Protein AF-A0A846PG60-F1 (afdb_monomer_lite)

Radius of gyration: 15.85 Å; chains: 1; bounding box: 46×23×39 Å

Foldseek 3Di:
DVLVVLLVLLVCLVVLQVVLLVVLVVPDPPDDPVPDDSCVCLPVVNHPSNCSNVVSNVSSVVSNLSNQQSVVCVPPNPVSVVVSVVVVVVVD

Sequence (92 aa):
MHEKTYSLVGFLGPPIAYISVAISIAFSPDFSWRTSALSDLGHAAKSQVASVFNLGLIIAGFLMVVYGVTVFKMYAKYTSIVLAMSACLSNL

Structure (mmCIF, N/CA/C/O backbone):
data_AF-A0A846PG60-F1
#
_entry.id   AF-A0A846PG60-F1
#
loop_
_atom_site.group_PDB
_atom_site.id
_atom_site.type_symbol
_atom_site.label_atom_id
_atom_site.label_alt_id
_atom_site.label_comp_id
_atom_site.label_asym_id
_atom_site.label_entity_id
_atom_site.label_seq_id
_atom_site.pdbx_PDB_ins_code
_atom_site.Cartn_x
_atom_site.Cartn_y
_atom_site.Cartn_z
_atom_site.occupancy
_atom_site.B_iso_or_equiv
_atom_site.auth_seq_id
_atom_site.auth_comp_id
_atom_site.auth_asym_id
_atom_site.auth_atom_id
_atom_site.pdbx_PDB_model_num
ATOM 1 N N . MET A 1 1 ? -29.066 -0.513 9.366 1.00 46.19 1 MET A N 1
ATOM 2 C CA . MET A 1 1 ? -28.662 -0.958 8.009 1.00 46.19 1 MET A CA 1
ATOM 3 C C . MET A 1 1 ? -27.322 -0.380 7.543 1.00 46.19 1 MET A C 1
ATOM 5 O O . MET A 1 1 ? -26.639 -1.080 6.815 1.00 46.19 1 MET A O 1
ATOM 9 N N . HIS A 1 2 ? -26.888 0.807 7.991 1.00 52.00 2 HIS A N 1
ATOM 10 C CA . HIS A 1 2 ? -25.613 1.415 7.563 1.00 52.00 2 HIS A CA 1
ATOM 11 C C . HIS A 1 2 ? -24.334 0.668 8.001 1.00 52.00 2 HIS A C 1
ATOM 13 O O . HIS A 1 2 ? -23.370 0.617 7.246 1.00 52.00 2 HIS A O 1
ATOM 19 N N . GLU A 1 3 ? -24.321 0.043 9.182 1.00 57.09 3 GLU A N 1
ATOM 20 C CA . GLU A 1 3 ? -23.100 -0.573 9.744 1.00 57.09 3 GLU A CA 1
ATOM 21 C C . GLU A 1 3 ? -22.581 -1.761 8.913 1.00 57.09 3 GLU A C 1
ATOM 23 O O . GLU A 1 3 ? -21.374 -1.932 8.747 1.00 57.09 3 GLU A O 1
ATOM 28 N N . LYS A 1 4 ? -23.491 -2.541 8.308 1.00 60.12 4 LYS A N 1
ATOM 29 C CA . LYS A 1 4 ? -23.129 -3.652 7.411 1.00 60.12 4 LYS A CA 1
ATOM 30 C C . LYS A 1 4 ? -22.469 -3.160 6.121 1.00 60.12 4 LYS A C 1
ATOM 32 O O . LYS A 1 4 ? -21.551 -3.806 5.628 1.00 60.12 4 LYS A O 1
ATOM 37 N N . THR A 1 5 ? -22.899 -2.013 5.598 1.00 61.91 5 THR A N 1
ATOM 38 C CA . THR A 1 5 ? -22.345 -1.435 4.368 1.00 61.91 5 THR A CA 1
ATOM 39 C C . THR A 1 5 ? -20.909 -0.955 4.577 1.00 61.91 5 THR A C 1
ATOM 41 O O . THR A 1 5 ? -20.048 -1.264 3.761 1.00 61.91 5 THR A O 1
ATOM 44 N N . TYR A 1 6 ? -20.607 -0.285 5.696 1.00 62.28 6 TYR A N 1
ATOM 45 C CA . TYR A 1 6 ? -19.232 0.136 6.013 1.00 62.28 6 TYR A CA 1
ATOM 46 C C . TYR A 1 6 ? -18.295 -1.051 6.273 1.00 62.28 6 TYR A C 1
ATOM 48 O O . TYR A 1 6 ? -17.128 -1.016 5.884 1.00 62.28 6 TYR A O 1
ATOM 56 N N . SER A 1 7 ? -18.820 -2.127 6.867 1.00 64.44 7 SER A N 1
ATOM 57 C CA . SER A 1 7 ? -18.080 -3.376 7.068 1.00 64.44 7 SER A CA 1
ATOM 58 C C . SER A 1 7 ? -17.686 -4.032 5.732 1.00 64.44 7 SER A C 1
ATOM 60 O O . SER A 1 7 ? -16.544 -4.453 5.559 1.00 64.44 7 SER A O 1
ATOM 62 N N . LEU A 1 8 ? -18.590 -4.028 4.745 1.00 67.75 8 LEU A N 1
ATOM 63 C CA . LEU A 1 8 ? -18.328 -4.563 3.402 1.00 67.75 8 LEU A CA 1
ATOM 64 C C . LEU A 1 8 ? -17.320 -3.722 2.609 1.00 67.75 8 LEU A C 1
ATOM 66 O O . LEU A 1 8 ? -16.447 -4.280 1.952 1.00 67.75 8 LEU A O 1
ATOM 70 N N . VAL A 1 9 ? -17.412 -2.391 2.685 1.00 72.75 9 VAL A N 1
ATOM 71 C CA . VAL A 1 9 ? -16.484 -1.489 1.980 1.00 72.75 9 VAL A CA 1
ATOM 72 C C . VAL A 1 9 ? -15.064 -1.643 2.525 1.00 72.75 9 VAL A C 1
ATOM 74 O O . VAL A 1 9 ? -14.112 -1.714 1.762 1.00 72.75 9 VAL A O 1
ATOM 77 N N . GLY A 1 10 ? -14.920 -1.794 3.838 1.00 75.31 10 GLY A N 1
ATOM 78 C CA . GLY A 1 10 ? -13.645 -2.058 4.491 1.00 75.31 10 GLY A CA 1
ATOM 79 C C . GLY A 1 10 ? -12.928 -3.336 4.060 1.00 75.31 10 GLY A C 1
ATOM 80 O O . GLY A 1 10 ? -11.715 -3.341 3.846 1.00 75.31 10 GLY A O 1
ATOM 81 N N . PHE A 1 11 ? -13.698 -4.411 3.886 1.00 80.88 11 PHE A N 1
ATOM 82 C CA . PHE A 1 11 ? -13.202 -5.706 3.420 1.00 80.88 11 PHE A CA 1
ATOM 83 C C . PHE A 1 11 ? -12.598 -5.646 2.007 1.00 80.88 11 PHE A C 1
ATOM 85 O O . PHE A 1 11 ? -11.748 -6.464 1.665 1.00 80.88 11 PHE A O 1
ATOM 92 N N . LEU A 1 12 ? -12.980 -4.655 1.194 1.00 88.88 12 LEU A N 1
ATOM 93 C CA . LEU A 1 12 ? -12.404 -4.445 -0.138 1.00 88.88 12 LEU A CA 1
ATOM 94 C C . LEU A 1 12 ? -10.992 -3.839 -0.100 1.00 88.88 12 LEU A C 1
ATOM 96 O O . LEU A 1 12 ? -10.302 -3.876 -1.116 1.00 88.88 12 LEU A O 1
ATOM 100 N N . GLY A 1 13 ? -10.530 -3.334 1.051 1.00 90.75 13 GLY A N 1
ATOM 101 C CA . GLY A 1 13 ? -9.202 -2.734 1.206 1.00 90.75 13 GLY A CA 1
ATOM 102 C C . GLY A 1 13 ? -8.051 -3.662 0.781 1.00 90.75 13 GLY A C 1
ATOM 103 O O . GLY A 1 13 ? -7.324 -3.313 -0.150 1.00 90.75 13 GLY A O 1
ATOM 104 N N . PRO A 1 14 ? -7.882 -4.856 1.386 1.00 92.88 14 PRO A N 1
ATOM 105 C CA . PRO A 1 14 ? -6.808 -5.774 1.006 1.00 92.88 14 PRO A CA 1
ATOM 106 C C . PRO A 1 14 ? -6.844 -6.211 -0.473 1.00 92.88 14 PRO A C 1
ATOM 108 O O . PRO A 1 14 ? -5.795 -6.148 -1.115 1.00 92.88 14 PRO A O 1
ATOM 111 N N . PRO A 1 15 ? -7.999 -6.579 -1.072 1.00 95.56 15 PRO A N 1
ATOM 112 C CA . PRO A 1 15 ? -8.085 -6.825 -2.513 1.00 95.56 15 PRO A CA 1
ATOM 113 C C . PRO A 1 15 ? -7.595 -5.654 -3.373 1.00 95.56 15 PRO A C 1
ATOM 115 O O . PRO A 1 15 ? -6.830 -5.872 -4.309 1.00 95.56 15 PRO A O 1
ATOM 118 N N . ILE A 1 16 ? -7.979 -4.413 -3.045 1.00 95.44 16 ILE A N 1
ATOM 119 C CA . ILE A 1 16 ? -7.535 -3.216 -3.779 1.00 95.44 16 ILE A CA 1
ATOM 120 C C . ILE A 1 16 ? -6.014 -3.052 -3.683 1.00 95.44 16 ILE A C 1
ATOM 122 O O . ILE A 1 16 ? -5.370 -2.779 -4.699 1.00 95.44 16 ILE A O 1
ATOM 126 N N . ALA A 1 17 ? -5.430 -3.266 -2.499 1.00 95.31 17 ALA A N 1
ATOM 127 C CA . ALA A 1 17 ? -3.982 -3.221 -2.314 1.00 95.31 17 ALA A CA 1
ATOM 128 C C . ALA A 1 17 ? -3.275 -4.274 -3.179 1.00 95.31 17 ALA A C 1
ATOM 130 O O . ALA A 1 17 ? -2.396 -3.927 -3.964 1.00 95.31 17 ALA A O 1
ATOM 131 N N . TYR A 1 18 ? -3.684 -5.544 -3.091 1.00 96.12 18 TYR A N 1
ATOM 132 C CA . TYR A 1 18 ? -3.048 -6.628 -3.845 1.00 96.12 18 TYR A CA 1
ATOM 133 C C . TYR A 1 18 ? -3.169 -6.447 -5.357 1.00 96.12 18 TYR A C 1
ATOM 135 O O . TYR A 1 18 ? -2.186 -6.651 -6.064 1.00 96.12 18 TYR A O 1
ATOM 143 N N . ILE A 1 19 ? -4.339 -6.034 -5.853 1.00 97.31 19 ILE A N 1
ATOM 144 C CA . ILE A 1 19 ? -4.544 -5.776 -7.282 1.00 97.31 19 ILE A CA 1
ATOM 145 C C . ILE A 1 19 ? -3.654 -4.622 -7.743 1.00 97.31 19 ILE A C 1
ATOM 147 O O . ILE A 1 19 ? -2.982 -4.745 -8.762 1.00 97.31 19 ILE A O 1
ATOM 151 N N . SER A 1 20 ? -3.591 -3.530 -6.980 1.00 96.25 20 SER A N 1
ATOM 152 C CA . SER A 1 20 ? -2.757 -2.377 -7.339 1.00 96.25 20 SER A CA 1
ATOM 153 C C . SER A 1 20 ? -1.273 -2.742 -7.368 1.00 96.25 20 SER A C 1
ATOM 155 O O . SER A 1 20 ? -0.582 -2.403 -8.323 1.00 96.25 20 SER A O 1
ATOM 157 N N . VAL A 1 21 ? -0.797 -3.509 -6.381 1.00 95.94 21 VAL A N 1
ATOM 158 C CA . VAL A 1 21 ? 0.579 -4.026 -6.350 1.00 95.94 21 VAL A CA 1
ATOM 159 C C . VAL A 1 21 ? 0.851 -4.960 -7.531 1.00 95.94 21 VAL A C 1
ATOM 161 O O . VAL A 1 21 ? 1.870 -4.812 -8.200 1.00 95.94 21 VAL A O 1
ATOM 164 N N . ALA A 1 22 ? -0.052 -5.900 -7.818 1.00 96.12 22 ALA A N 1
ATOM 165 C CA . ALA A 1 22 ? 0.109 -6.851 -8.915 1.00 96.12 22 ALA A CA 1
ATOM 166 C C . ALA A 1 22 ? 0.164 -6.149 -10.278 1.00 96.12 22 ALA A C 1
ATOM 168 O O . ALA A 1 22 ? 1.025 -6.470 -11.094 1.00 96.12 22 ALA A O 1
ATOM 169 N N . ILE A 1 23 ? -0.707 -5.157 -10.499 1.00 95.69 23 ILE A N 1
ATOM 170 C CA . ILE A 1 23 ? -0.686 -4.318 -11.701 1.00 95.69 23 ILE A CA 1
ATOM 171 C C . ILE A 1 23 ? 0.648 -3.570 -11.781 1.00 95.69 23 ILE A C 1
ATOM 173 O O . ILE A 1 23 ? 1.318 -3.635 -12.805 1.00 95.69 23 ILE A O 1
ATOM 177 N N . SER A 1 24 ? 1.088 -2.914 -10.706 1.00 95.19 24 SER A N 1
ATOM 178 C CA . SER A 1 24 ? 2.361 -2.187 -10.711 1.00 95.19 24 SER A CA 1
ATOM 179 C C . SER A 1 24 ? 3.564 -3.084 -11.015 1.00 95.19 24 SER A C 1
ATOM 181 O O . SER A 1 24 ? 4.425 -2.680 -11.788 1.00 95.19 24 SER A O 1
ATOM 183 N N . ILE A 1 25 ? 3.611 -4.307 -10.481 1.00 94.44 25 ILE A N 1
ATOM 184 C CA . ILE A 1 25 ? 4.670 -5.274 -10.806 1.00 94.44 25 ILE A CA 1
ATOM 185 C C . ILE A 1 25 ? 4.585 -5.698 -12.276 1.00 94.44 25 ILE A C 1
ATOM 187 O O . ILE A 1 25 ? 5.598 -5.706 -12.967 1.00 94.44 25 ILE A O 1
ATOM 191 N N . ALA A 1 26 ? 3.386 -6.012 -12.774 1.00 94.44 26 ALA A N 1
ATOM 192 C CA . ALA A 1 26 ? 3.193 -6.455 -14.155 1.00 94.44 26 ALA A CA 1
ATOM 193 C C . ALA A 1 26 ? 3.615 -5.395 -15.190 1.00 94.44 26 ALA A C 1
ATOM 195 O O . ALA A 1 26 ? 4.089 -5.744 -16.268 1.00 94.44 26 ALA A O 1
ATOM 196 N N . PHE A 1 27 ? 3.467 -4.111 -14.855 1.00 92.94 27 PHE A N 1
ATOM 197 C CA . PHE A 1 27 ? 3.858 -2.983 -15.705 1.00 92.94 27 PHE A CA 1
ATOM 198 C C . PHE A 1 27 ? 5.259 -2.423 -15.394 1.00 92.94 27 PHE A C 1
ATOM 200 O O . PHE A 1 27 ? 5.650 -1.413 -15.978 1.00 92.94 27 PHE A O 1
ATOM 207 N N . SER A 1 28 ? 6.032 -3.058 -14.506 1.00 92.25 28 SER A N 1
ATOM 208 C CA . SER A 1 28 ? 7.402 -2.654 -14.173 1.00 92.25 28 SER A CA 1
ATOM 209 C C . SER A 1 28 ? 8.401 -3.730 -14.625 1.00 92.25 28 SER A C 1
ATOM 211 O O . SER A 1 28 ? 8.704 -4.648 -13.863 1.00 92.25 28 SER A O 1
ATOM 213 N N . PRO A 1 29 ? 8.923 -3.651 -15.865 1.00 87.69 29 PRO A N 1
ATOM 214 C CA . PRO A 1 29 ? 9.783 -4.695 -16.434 1.00 87.69 29 PRO A CA 1
ATOM 215 C C . PRO A 1 29 ? 11.117 -4.865 -15.691 1.00 87.69 29 PRO A C 1
ATOM 217 O O . PRO A 1 29 ? 11.674 -5.959 -15.681 1.00 87.69 29 PRO A O 1
ATOM 220 N N . ASP A 1 30 ? 11.602 -3.810 -15.035 1.00 86.00 30 ASP A N 1
ATOM 221 C CA . ASP A 1 30 ? 12.852 -3.817 -14.267 1.00 86.00 30 ASP A CA 1
ATOM 222 C C . ASP A 1 30 ? 12.669 -4.296 -12.814 1.00 86.00 30 ASP A C 1
ATOM 224 O O . ASP A 1 30 ? 13.629 -4.337 -12.038 1.00 86.00 30 ASP A O 1
ATOM 228 N N . PHE A 1 31 ? 11.441 -4.641 -12.410 1.00 90.94 31 PHE A N 1
ATOM 229 C CA . PHE A 1 31 ? 11.162 -5.080 -11.051 1.00 90.94 31 PHE A CA 1
ATOM 230 C C . PHE A 1 31 ? 11.659 -6.508 -10.808 1.00 90.94 31 PHE A C 1
ATOM 232 O O . PHE A 1 31 ? 11.276 -7.460 -11.488 1.00 90.94 31 PHE A O 1
ATOM 239 N N . SER A 1 32 ? 12.461 -6.680 -9.760 1.00 92.25 32 SER A N 1
ATOM 240 C CA . SER A 1 32 ? 12.933 -7.986 -9.309 1.00 92.25 32 SER A CA 1
ATOM 241 C C . SER A 1 32 ? 12.794 -8.103 -7.798 1.00 92.25 32 SER A C 1
ATOM 243 O O . SER A 1 32 ? 13.335 -7.298 -7.047 1.00 92.25 32 SER A O 1
ATOM 245 N N . TRP A 1 33 ? 12.157 -9.178 -7.332 1.00 91.25 33 TRP A N 1
ATOM 246 C CA . TRP A 1 33 ? 11.993 -9.471 -5.902 1.00 91.25 33 TRP A CA 1
ATOM 247 C C . TRP A 1 33 ? 13.310 -9.618 -5.128 1.00 91.25 33 TRP A C 1
ATOM 249 O O . TRP A 1 33 ? 13.309 -9.562 -3.902 1.00 91.25 33 TRP A O 1
ATOM 259 N N . ARG A 1 34 ? 14.430 -9.853 -5.822 1.00 93.44 34 ARG A N 1
ATOM 260 C CA . ARG A 1 34 ? 15.748 -10.031 -5.199 1.00 93.44 34 ARG A CA 1
ATOM 261 C C . ARG A 1 34 ? 16.506 -8.712 -5.037 1.00 93.44 34 ARG A C 1
ATOM 263 O O . ARG A 1 34 ? 17.370 -8.626 -4.172 1.00 93.44 34 ARG A O 1
ATOM 270 N N . THR A 1 35 ? 16.232 -7.729 -5.892 1.00 92.31 35 THR A N 1
ATOM 271 C CA . THR A 1 35 ? 17.069 -6.525 -6.046 1.00 92.31 35 THR A CA 1
ATOM 272 C C . THR A 1 35 ? 16.301 -5.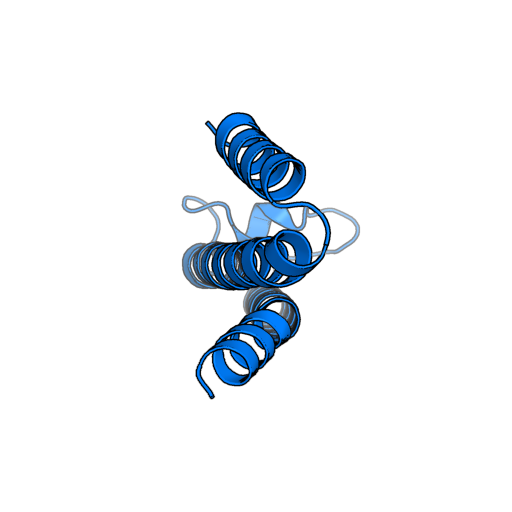219 -5.889 1.00 92.31 35 THR A C 1
ATOM 274 O O . THR A 1 35 ? 16.910 -4.211 -5.552 1.00 92.31 35 THR A O 1
ATOM 277 N N . SER A 1 36 ? 14.992 -5.229 -6.130 1.00 91.62 36 SER A N 1
ATOM 278 C CA . SER A 1 36 ? 14.107 -4.071 -6.025 1.00 91.62 36 SER A CA 1
ATOM 279 C C . SER A 1 36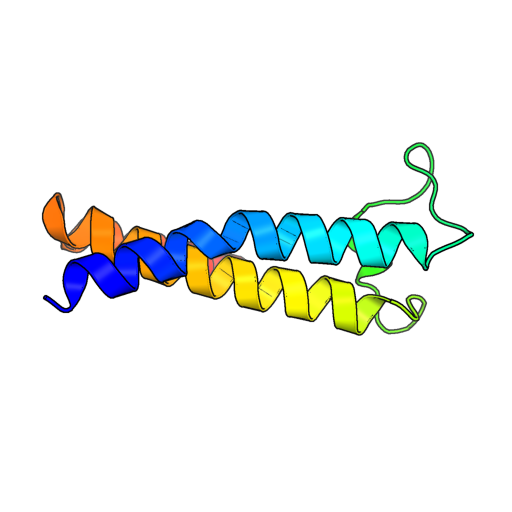 ? 13.317 -4.139 -4.723 1.00 91.62 36 SER A C 1
ATOM 281 O O . SER A 1 36 ? 12.828 -5.203 -4.333 1.00 91.62 36 SER A O 1
ATOM 283 N N . ALA A 1 37 ? 13.138 -3.000 -4.061 1.00 92.88 37 ALA A N 1
ATOM 284 C CA . ALA A 1 37 ? 12.176 -2.896 -2.977 1.00 92.88 37 ALA A CA 1
ATOM 285 C C . ALA A 1 37 ? 10.765 -2.755 -3.559 1.00 92.88 37 ALA A C 1
ATOM 287 O O . ALA A 1 37 ? 10.561 -2.094 -4.576 1.00 92.88 37 ALA A O 1
ATOM 288 N N . LEU A 1 38 ? 9.752 -3.314 -2.888 1.00 91.62 38 LEU A N 1
ATOM 289 C CA . LEU A 1 38 ? 8.362 -3.144 -3.330 1.00 91.62 38 LEU A CA 1
ATOM 290 C C . LEU A 1 38 ? 7.956 -1.659 -3.369 1.00 91.62 38 LEU A C 1
ATOM 292 O O . LEU A 1 38 ? 7.207 -1.240 -4.245 1.00 91.62 38 LEU A O 1
ATOM 296 N N . SER A 1 39 ? 8.506 -0.852 -2.459 1.00 91.94 39 SER A N 1
ATOM 297 C CA . SER A 1 39 ? 8.308 0.598 -2.419 1.00 91.94 39 SER A CA 1
ATOM 298 C C . SER A 1 39 ? 8.910 1.345 -3.611 1.00 91.94 39 SER A C 1
ATOM 300 O O . SER A 1 39 ? 8.474 2.462 -3.882 1.00 91.94 39 SER A O 1
ATOM 302 N N . ASP A 1 40 ? 9.869 0.764 -4.343 1.00 92.06 40 ASP A N 1
ATOM 303 C CA . ASP A 1 40 ? 10.455 1.406 -5.530 1.00 92.06 40 ASP A CA 1
ATOM 304 C C . ASP A 1 40 ? 9.404 1.605 -6.628 1.00 92.06 40 ASP A C 1
ATOM 306 O O . ASP A 1 40 ? 9.455 2.590 -7.368 1.00 92.06 40 ASP A O 1
ATOM 310 N N . LEU A 1 41 ? 8.388 0.733 -6.672 1.00 91.50 41 LEU A N 1
ATOM 311 C CA . LEU A 1 41 ? 7.227 0.888 -7.548 1.00 91.50 41 LEU A CA 1
ATOM 312 C C . LEU A 1 41 ? 6.510 2.219 -7.298 1.00 91.50 41 LEU A C 1
ATOM 314 O O . LEU A 1 41 ? 6.060 2.838 -8.256 1.00 91.50 41 LEU A O 1
ATOM 318 N N . GLY A 1 42 ? 6.461 2.683 -6.045 1.00 91.69 42 GLY A N 1
ATOM 319 C CA . GLY A 1 42 ? 5.836 3.937 -5.615 1.00 91.69 42 GLY A CA 1
ATOM 320 C C . GLY A 1 42 ? 6.694 5.193 -5.799 1.00 91.69 42 GLY A C 1
ATOM 321 O O . GLY A 1 42 ? 6.249 6.294 -5.469 1.00 91.69 42 GLY A O 1
ATOM 322 N N . HIS A 1 43 ? 7.919 5.080 -6.314 1.00 91.12 43 HIS A N 1
ATOM 323 C CA . HIS A 1 43 ? 8.836 6.214 -6.410 1.00 91.12 43 HIS A CA 1
ATOM 324 C C . HIS A 1 43 ? 8.497 7.119 -7.607 1.00 91.12 43 HIS A C 1
ATOM 326 O O . HIS A 1 43 ? 8.907 6.835 -8.725 1.00 91.12 43 HIS A O 1
ATOM 332 N N . ALA A 1 44 ? 7.800 8.241 -7.399 1.00 84.06 44 ALA A N 1
ATOM 333 C CA . ALA A 1 44 ? 7.238 9.073 -8.480 1.00 84.06 44 ALA A CA 1
ATOM 334 C C . ALA A 1 44 ? 8.240 9.570 -9.549 1.00 84.06 44 ALA A C 1
ATOM 336 O O . ALA A 1 44 ? 7.853 9.787 -10.691 1.00 84.06 44 ALA A O 1
ATOM 337 N N . ALA A 1 45 ? 9.522 9.732 -9.206 1.00 81.06 45 ALA A N 1
ATOM 338 C CA . ALA A 1 45 ? 10.551 10.189 -10.148 1.00 81.06 45 ALA A CA 1
ATOM 339 C C . ALA A 1 45 ? 11.159 9.073 -11.023 1.00 81.06 45 ALA A C 1
ATOM 341 O O . ALA A 1 45 ? 11.817 9.361 -12.017 1.00 81.06 45 ALA A O 1
ATOM 342 N N . LYS A 1 46 ? 10.986 7.804 -10.637 1.00 79.00 46 LYS A N 1
ATOM 343 C CA . LYS A 1 46 ? 11.611 6.628 -11.285 1.00 79.00 46 LYS A CA 1
ATOM 344 C C . LYS A 1 46 ? 10.567 5.630 -11.800 1.00 79.00 46 LYS A C 1
ATOM 346 O O . LYS A 1 46 ? 10.784 4.909 -12.763 1.00 79.00 46 LYS A O 1
ATOM 351 N N . SER A 1 47 ? 9.451 5.599 -11.089 1.00 83.56 47 SER A N 1
ATOM 352 C CA . SER A 1 47 ? 8.224 4.838 -11.224 1.00 83.56 47 SER A CA 1
ATOM 353 C C . SER A 1 47 ? 7.193 5.338 -12.236 1.00 83.56 47 SER A C 1
ATOM 355 O O . SER A 1 47 ? 6.391 6.181 -11.842 1.00 83.56 47 SER A O 1
ATOM 357 N N . GLN A 1 48 ? 7.079 4.806 -13.460 1.00 87.56 48 GLN A N 1
ATOM 358 C CA . GLN A 1 48 ? 5.874 5.086 -14.271 1.00 87.56 48 GLN A CA 1
ATOM 359 C C . GLN A 1 48 ? 4.592 4.501 -13.648 1.00 87.56 48 GLN A C 1
ATOM 361 O O . GLN A 1 48 ? 3.502 5.026 -13.868 1.00 87.56 48 GLN A O 1
ATOM 366 N N . VAL A 1 49 ? 4.712 3.456 -12.820 1.00 93.38 49 VAL A N 1
ATOM 367 C CA . VAL A 1 49 ? 3.578 2.821 -12.129 1.00 93.38 49 VAL A CA 1
ATOM 368 C C . VAL A 1 49 ? 3.331 3.388 -10.727 1.00 93.38 49 VAL A C 1
ATOM 370 O O . VAL A 1 49 ? 2.444 2.904 -10.019 1.00 93.38 49 VAL A O 1
ATOM 373 N N . ALA A 1 50 ? 4.072 4.431 -10.328 1.00 92.75 50 ALA A N 1
ATOM 374 C CA . ALA A 1 50 ? 4.010 5.010 -8.987 1.00 92.75 50 ALA A CA 1
ATOM 375 C C . ALA A 1 50 ? 2.625 5.534 -8.621 1.00 92.75 50 ALA A C 1
ATOM 377 O O . ALA A 1 50 ? 2.179 5.343 -7.492 1.00 92.75 50 ALA A O 1
ATOM 378 N N . SER A 1 51 ? 1.913 6.143 -9.571 1.00 92.31 51 SER A N 1
ATOM 379 C CA . SER A 1 51 ? 0.551 6.622 -9.330 1.00 92.31 51 SER A CA 1
ATOM 380 C C . SER A 1 51 ? -0.408 5.473 -9.016 1.00 92.31 51 SER A C 1
ATOM 382 O O . SER A 1 51 ? -1.171 5.576 -8.062 1.00 92.31 51 SER A O 1
ATOM 384 N N . VAL A 1 52 ? -0.342 4.366 -9.764 1.00 94.38 52 VAL A N 1
ATOM 385 C CA . VAL A 1 52 ? -1.204 3.190 -9.541 1.00 94.38 52 VAL A CA 1
ATOM 386 C C . VAL A 1 52 ? -0.880 2.534 -8.199 1.00 94.38 52 VAL A C 1
ATOM 388 O O . VAL A 1 52 ? -1.788 2.253 -7.420 1.00 94.38 52 VAL A O 1
ATOM 391 N N . PHE A 1 53 ? 0.410 2.366 -7.897 1.00 94.88 53 PHE A N 1
ATOM 392 C CA . PHE A 1 53 ? 0.872 1.772 -6.645 1.00 94.88 53 PHE A CA 1
ATOM 393 C C . PHE A 1 53 ? 0.433 2.603 -5.430 1.00 94.88 53 PHE A C 1
ATOM 395 O O . PHE A 1 53 ? -0.243 2.099 -4.533 1.00 94.88 53 PHE A O 1
ATOM 402 N N . ASN A 1 54 ? 0.768 3.898 -5.422 1.00 95.12 54 ASN A N 1
ATOM 403 C CA . ASN A 1 54 ? 0.515 4.773 -4.279 1.00 95.12 54 ASN A CA 1
ATOM 404 C C . ASN A 1 54 ? -0.979 5.027 -4.073 1.00 95.12 54 ASN A C 1
ATOM 406 O O . ASN A 1 54 ? -1.456 4.928 -2.946 1.00 95.12 54 ASN A O 1
ATOM 410 N N . LEU A 1 55 ? -1.739 5.320 -5.136 1.00 95.00 55 LEU A N 1
ATOM 411 C CA . LEU A 1 55 ? -3.182 5.542 -5.001 1.00 95.00 55 LEU A CA 1
ATOM 412 C C . LEU A 1 55 ? -3.899 4.274 -4.545 1.00 95.00 55 LEU A C 1
ATOM 414 O O . LEU A 1 55 ? -4.761 4.345 -3.672 1.00 95.00 55 LEU A O 1
ATOM 418 N N . GLY A 1 56 ? -3.506 3.117 -5.078 1.00 95.19 56 GLY A N 1
ATOM 419 C CA . GLY A 1 56 ? -4.031 1.828 -4.650 1.00 95.19 56 GLY A CA 1
ATOM 420 C C . GLY A 1 56 ? -3.840 1.578 -3.156 1.00 95.19 56 GLY A C 1
ATOM 421 O O . GLY A 1 56 ? -4.797 1.240 -2.458 1.00 95.19 56 GLY A O 1
ATOM 422 N N . LEU A 1 57 ? -2.626 1.807 -2.643 1.00 94.62 57 LEU A N 1
ATOM 423 C CA . LEU A 1 57 ? -2.321 1.652 -1.219 1.00 94.62 57 LEU A CA 1
ATOM 424 C C . LEU A 1 57 ? -3.021 2.693 -0.338 1.00 94.62 57 LEU A C 1
ATOM 426 O O . LEU A 1 57 ? -3.507 2.333 0.732 1.00 94.62 57 LEU A O 1
ATOM 430 N N . ILE A 1 58 ? -3.126 3.951 -0.778 1.00 95.12 58 ILE A N 1
ATOM 431 C CA . ILE A 1 58 ? -3.839 5.005 -0.038 1.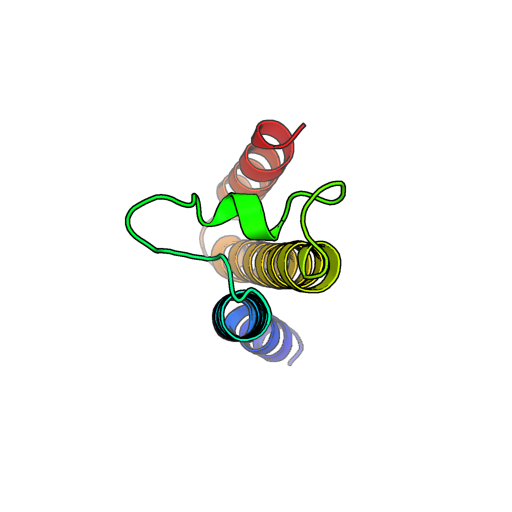00 95.12 58 ILE A CA 1
ATOM 432 C C . ILE A 1 58 ? -5.326 4.663 0.083 1.00 95.12 58 ILE A C 1
ATOM 434 O O . ILE A 1 58 ? -5.880 4.718 1.181 1.00 95.12 58 ILE A O 1
ATOM 438 N N . ILE A 1 59 ? -5.971 4.270 -1.019 1.00 94.00 59 ILE A N 1
ATOM 439 C CA . ILE A 1 59 ? -7.390 3.889 -1.025 1.00 94.00 59 ILE A CA 1
ATOM 440 C C . ILE A 1 59 ? -7.599 2.663 -0.134 1.00 94.00 59 ILE A C 1
ATOM 442 O O . ILE A 1 59 ? -8.470 2.674 0.735 1.00 94.00 59 ILE A O 1
ATOM 446 N N . ALA A 1 60 ? -6.775 1.627 -0.294 1.00 94.06 60 ALA A N 1
ATOM 447 C CA . ALA A 1 60 ? -6.854 0.426 0.528 1.00 94.06 60 ALA A CA 1
ATOM 448 C C . ALA A 1 60 ? -6.663 0.725 2.023 1.00 94.06 60 ALA A C 1
ATOM 450 O O . ALA A 1 60 ? -7.447 0.258 2.850 1.00 94.06 60 ALA A O 1
ATOM 451 N N . GLY A 1 61 ? -5.653 1.529 2.368 1.00 90.31 61 GLY A N 1
ATOM 452 C CA . GLY A 1 61 ? -5.372 1.964 3.733 1.00 90.31 61 GLY A CA 1
ATOM 453 C C . GLY A 1 61 ? -6.534 2.746 4.334 1.00 90.31 61 GLY A C 1
ATOM 454 O O . GLY A 1 61 ? -6.980 2.435 5.436 1.00 90.31 61 GLY A O 1
ATOM 455 N N . PHE A 1 62 ? -7.092 3.697 3.584 1.00 91.00 62 PHE A N 1
ATOM 456 C CA . PHE A 1 62 ? -8.262 4.460 4.006 1.00 91.00 62 PHE A CA 1
ATOM 457 C C . PHE A 1 62 ? -9.470 3.551 4.282 1.00 91.00 62 PHE A C 1
ATOM 459 O O . PHE A 1 62 ? -10.082 3.647 5.347 1.00 91.00 62 PHE A O 1
ATOM 466 N N . LEU A 1 63 ? -9.776 2.613 3.377 1.00 90.06 63 LEU A N 1
ATOM 467 C CA . LEU A 1 63 ? -10.863 1.643 3.553 1.00 90.06 63 LEU A CA 1
ATOM 468 C C . LEU A 1 63 ? -10.656 0.775 4.804 1.00 90.06 63 LEU A C 1
ATOM 470 O O . LEU A 1 63 ? -11.592 0.585 5.583 1.00 90.06 63 LEU A O 1
ATOM 474 N N . MET A 1 64 ? -9.433 0.294 5.034 1.00 87.50 64 MET A N 1
ATOM 475 C CA . MET A 1 64 ? -9.097 -0.513 6.210 1.00 87.50 64 MET A CA 1
ATOM 476 C C . MET A 1 64 ? -9.160 0.284 7.519 1.00 87.50 64 MET A C 1
ATOM 478 O O . MET A 1 64 ? -9.604 -0.254 8.532 1.00 87.50 64 MET A O 1
ATOM 482 N N . VAL A 1 65 ? -8.778 1.565 7.521 1.00 87.12 65 VAL A N 1
ATOM 483 C CA . VAL A 1 65 ? -8.927 2.436 8.700 1.00 87.12 65 VAL A CA 1
ATOM 484 C C . VAL A 1 65 ? -10.404 2.664 9.013 1.00 87.12 65 VAL A C 1
ATOM 486 O O . VAL A 1 65 ? -10.813 2.487 10.159 1.00 87.12 65 VAL A O 1
ATOM 489 N N . VAL A 1 66 ? -11.232 2.983 8.011 1.00 84.62 66 VAL A N 1
ATOM 490 C CA . VAL A 1 66 ? -12.688 3.141 8.193 1.00 84.62 66 VAL A CA 1
ATOM 491 C C . VAL A 1 66 ? -13.310 1.852 8.735 1.00 84.62 66 VAL A C 1
ATOM 493 O O . VAL A 1 66 ? -14.12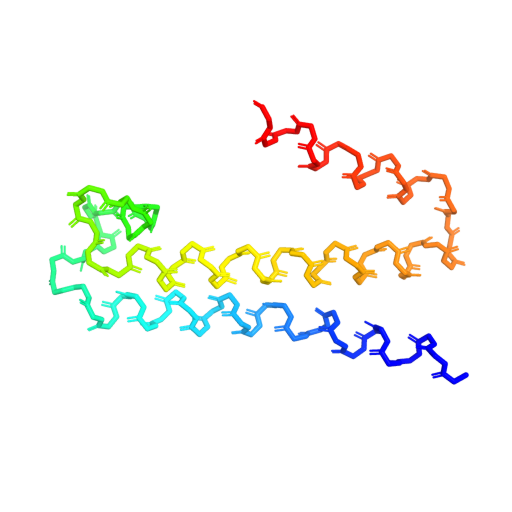3 1.898 9.664 1.00 84.62 66 VAL A O 1
ATOM 496 N N . TYR A 1 67 ? -12.891 0.700 8.208 1.00 84.38 67 TYR A N 1
ATOM 497 C CA . TYR A 1 67 ? -13.306 -0.612 8.696 1.00 84.38 67 TYR A CA 1
ATOM 498 C C . TYR A 1 67 ? -12.940 -0.825 10.160 1.00 84.38 67 TYR A C 1
ATOM 500 O O . TYR A 1 67 ? -13.811 -1.097 10.985 1.00 84.38 67 TYR A O 1
ATOM 508 N N . GLY A 1 68 ? -11.653 -0.669 10.479 1.00 81.75 68 GLY A N 1
ATOM 509 C CA . GLY A 1 68 ? -11.116 -0.864 11.815 1.00 81.75 68 GLY A CA 1
ATOM 510 C C . GLY A 1 68 ? -11.822 0.038 12.813 1.00 81.75 68 GLY A C 1
ATOM 511 O O . GLY A 1 68 ? -12.292 -0.442 13.840 1.00 81.75 68 GLY A O 1
ATOM 512 N N . VAL A 1 69 ? -11.998 1.321 12.486 1.00 80.00 69 VAL A N 1
ATOM 513 C CA . VAL A 1 69 ? -12.705 2.253 13.367 1.00 80.00 69 VAL A CA 1
ATOM 514 C C . VAL A 1 69 ? -14.149 1.822 13.600 1.00 80.00 69 VAL A C 1
ATOM 516 O O . VAL A 1 69 ? -14.611 1.807 14.738 1.00 80.00 69 VAL A O 1
ATOM 519 N N . THR A 1 70 ? -14.858 1.411 12.550 1.00 76.31 70 THR A N 1
ATOM 520 C CA . THR A 1 70 ? -16.261 0.989 12.653 1.00 76.31 70 THR A CA 1
ATOM 521 C C . THR A 1 70 ? -16.413 -0.279 13.497 1.00 76.31 70 THR A C 1
ATOM 523 O O . THR A 1 70 ? -17.248 -0.317 14.400 1.00 76.31 70 THR A O 1
ATOM 526 N N . VAL A 1 71 ? -15.574 -1.292 13.264 1.00 74.50 71 VAL A N 1
ATOM 527 C CA . VAL A 1 71 ? -15.611 -2.561 14.008 1.00 74.50 71 VAL A CA 1
ATOM 528 C C . VAL A 1 71 ? -15.172 -2.366 15.459 1.00 74.50 71 VAL A C 1
ATOM 530 O O . VAL A 1 71 ? -15.854 -2.815 16.377 1.00 74.50 71 VAL A O 1
ATOM 533 N N . PHE A 1 72 ? -14.072 -1.652 15.707 1.00 68.19 72 PHE A N 1
ATOM 534 C CA . PHE A 1 72 ? -13.579 -1.441 17.069 1.00 68.19 72 PHE A CA 1
ATOM 535 C C . PHE A 1 72 ? -14.483 -0.518 17.890 1.00 68.19 72 PHE A C 1
ATOM 537 O O . PHE A 1 72 ? -14.569 -0.695 19.104 1.00 68.19 72 PHE A O 1
ATOM 544 N N . LYS A 1 73 ? -15.226 0.410 17.274 1.00 65.56 73 LYS A N 1
ATOM 545 C CA . LYS A 1 73 ? -16.232 1.225 17.978 1.00 65.56 73 LYS A CA 1
ATOM 546 C C . LYS A 1 73 ? -17.343 0.376 18.612 1.00 65.56 73 LYS A C 1
ATOM 548 O O . LYS A 1 73 ? -17.930 0.820 19.598 1.00 65.56 73 LYS A O 1
ATOM 553 N N . MET A 1 74 ? -17.590 -0.830 18.091 1.00 60.72 74 MET A N 1
ATOM 554 C CA . MET A 1 74 ? -18.557 -1.790 18.636 1.00 60.72 74 MET A CA 1
ATOM 555 C C . MET A 1 74 ? -18.073 -2.480 19.925 1.00 60.72 74 MET A C 1
ATOM 557 O O . MET A 1 74 ? -18.903 -2.906 20.721 1.00 60.72 74 MET A O 1
ATOM 561 N N . TYR A 1 75 ? -16.754 -2.555 20.155 1.00 62.06 75 TYR A N 1
ATOM 562 C CA . TYR A 1 75 ? -16.157 -3.287 21.284 1.00 62.06 75 TYR A CA 1
ATOM 563 C C . TYR A 1 75 ? -15.397 -2.391 22.283 1.00 62.06 75 TYR A C 1
ATOM 565 O O . TYR A 1 75 ? -15.428 -2.655 23.481 1.00 62.06 75 TYR A O 1
ATOM 573 N N . ALA A 1 76 ? -14.731 -1.322 21.829 1.00 62.16 76 ALA A N 1
ATOM 574 C CA . ALA A 1 76 ? -13.951 -0.396 22.659 1.00 62.16 76 ALA A CA 1
ATOM 575 C C . ALA A 1 76 ? -13.778 0.976 21.966 1.00 62.16 76 ALA A C 1
ATOM 577 O O . ALA A 1 76 ? -12.801 1.243 21.261 1.00 62.16 76 ALA A O 1
ATOM 578 N N . LYS A 1 77 ? -14.743 1.877 22.193 1.00 57.72 77 LYS A N 1
ATOM 579 C CA . LYS A 1 77 ? -14.883 3.190 21.526 1.00 57.72 77 LYS A CA 1
ATOM 580 C C . LYS A 1 77 ? -13.624 4.076 21.563 1.00 57.72 77 LYS A C 1
ATOM 582 O O . LYS A 1 77 ? -13.330 4.741 20.575 1.00 57.72 77 LYS A O 1
ATOM 587 N N . TYR A 1 78 ? -12.895 4.089 22.682 1.00 58.91 78 TYR A N 1
ATOM 588 C CA . TYR A 1 78 ? -11.731 4.963 22.889 1.00 58.91 78 TYR A CA 1
ATOM 589 C C . TYR A 1 78 ? -10.442 4.403 22.274 1.00 58.91 78 TYR A C 1
ATOM 591 O O . TYR A 1 78 ? -9.707 5.139 21.620 1.00 58.91 78 TYR A O 1
ATOM 599 N N . THR A 1 79 ? -10.199 3.096 22.398 1.00 68.94 79 THR A N 1
ATOM 600 C CA . THR A 1 79 ? -9.009 2.425 21.845 1.00 68.94 79 THR A CA 1
ATOM 601 C C . THR A 1 79 ? -8.946 2.542 20.323 1.00 68.94 79 THR A C 1
ATOM 603 O O . THR A 1 79 ? -7.880 2.736 19.748 1.00 68.94 79 THR A O 1
ATOM 606 N N . SER A 1 80 ? -10.108 2.496 19.673 1.00 61.34 80 SER A N 1
ATOM 607 C CA . SER A 1 80 ? -10.246 2.630 18.224 1.00 61.34 80 SER A CA 1
ATOM 608 C C . SER A 1 80 ? -9.760 3.981 17.682 1.00 61.34 80 SER A C 1
ATOM 610 O O . SER A 1 80 ? -9.052 4.040 16.678 1.00 61.34 80 SER A O 1
ATOM 612 N N . ILE A 1 81 ? -10.108 5.069 18.375 1.00 67.00 81 ILE A N 1
ATOM 613 C CA . ILE A 1 81 ? -9.734 6.434 17.986 1.00 67.00 81 ILE A CA 1
ATOM 614 C C . ILE A 1 81 ? -8.235 6.649 18.198 1.00 67.00 81 ILE A C 1
ATOM 616 O O . ILE A 1 81 ? -7.574 7.229 17.340 1.00 67.00 81 ILE A O 1
ATOM 620 N N . VAL A 1 82 ? -7.688 6.140 19.306 1.00 73.12 82 VAL A N 1
ATOM 621 C CA . VAL A 1 82 ? -6.248 6.217 19.590 1.00 73.12 82 VAL A CA 1
ATOM 622 C C . VAL A 1 82 ? -5.448 5.461 18.530 1.00 73.12 82 VAL A C 1
ATOM 624 O O . VAL A 1 82 ? -4.495 6.016 18.003 1.00 73.12 82 VAL A O 1
ATOM 627 N N . LEU A 1 83 ? -5.874 4.256 18.135 1.00 71.12 83 LEU A N 1
ATOM 628 C CA . LEU A 1 83 ? -5.194 3.470 17.100 1.00 71.12 83 LEU A CA 1
ATOM 629 C C . LEU A 1 83 ? -5.198 4.175 15.732 1.00 71.12 83 LEU A C 1
ATOM 631 O O . LEU A 1 83 ? -4.173 4.215 15.052 1.00 71.12 83 LEU A O 1
ATOM 635 N N . ALA A 1 84 ? -6.332 4.765 15.342 1.00 70.69 84 ALA A N 1
ATOM 636 C CA . ALA A 1 84 ? -6.438 5.531 14.101 1.00 70.69 84 ALA A CA 1
ATOM 637 C C . ALA A 1 84 ? -5.557 6.794 14.125 1.00 70.69 84 ALA A C 1
ATOM 639 O O . ALA A 1 84 ? -4.892 7.103 13.137 1.00 70.69 84 ALA A O 1
ATOM 640 N N . MET A 1 85 ? -5.503 7.490 15.265 1.00 71.75 85 MET A N 1
ATOM 641 C CA . MET A 1 85 ? -4.617 8.638 15.478 1.00 71.75 85 MET A CA 1
ATOM 642 C C . MET A 1 85 ? -3.141 8.240 15.409 1.00 71.75 85 MET A C 1
ATOM 644 O O . MET A 1 85 ? -2.371 8.923 14.743 1.00 71.75 85 MET A O 1
ATOM 6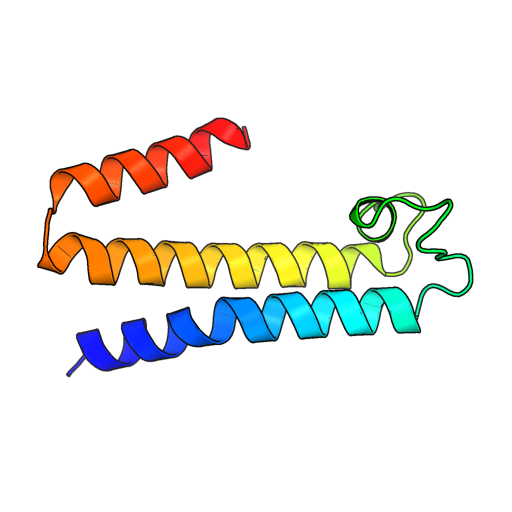48 N N . SER A 1 86 ? -2.742 7.130 16.039 1.00 72.00 86 SER A N 1
ATOM 649 C CA . SER A 1 86 ? -1.364 6.626 15.994 1.00 72.00 86 SER A CA 1
ATOM 650 C C . SER A 1 86 ? -0.931 6.283 14.573 1.00 72.00 86 SER A C 1
ATOM 652 O O . SER A 1 86 ? 0.154 6.681 14.169 1.00 72.00 86 SER A O 1
ATOM 654 N N . ALA A 1 87 ? -1.792 5.609 13.803 1.00 67.00 87 ALA A N 1
ATOM 655 C CA . ALA A 1 87 ? -1.520 5.273 12.406 1.00 67.00 87 ALA A CA 1
ATOM 656 C C . ALA A 1 87 ? -1.391 6.519 11.512 1.00 67.00 87 ALA A C 1
ATOM 658 O O . ALA A 1 87 ? -0.595 6.530 10.572 1.00 67.00 87 ALA A O 1
ATOM 659 N N . CYS A 1 88 ? -2.156 7.573 11.806 1.00 66.06 88 CYS A N 1
ATOM 660 C CA . CYS A 1 88 ? -2.059 8.853 11.110 1.00 66.06 88 CYS A CA 1
ATOM 661 C C . CYS A 1 88 ? -0.762 9.598 11.480 1.00 66.06 88 CYS A C 1
ATOM 663 O O . CYS A 1 88 ? -0.057 10.072 10.596 1.00 66.06 88 CYS A O 1
ATOM 665 N N . LEU A 1 89 ? -0.404 9.633 12.772 1.00 65.12 89 LEU A N 1
ATOM 666 C CA . LEU A 1 89 ? 0.809 10.297 13.266 1.00 65.12 89 LEU A CA 1
ATOM 667 C C . LEU A 1 89 ? 2.105 9.614 12.823 1.00 65.12 89 LEU A C 1
AT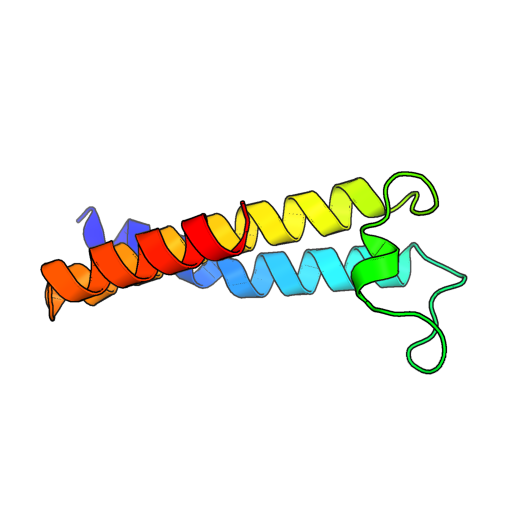OM 669 O O . LEU A 1 89 ? 3.100 10.292 12.628 1.00 65.12 89 LEU A O 1
ATOM 673 N N . SER A 1 90 ? 2.120 8.289 12.670 1.00 57.22 90 SER A N 1
ATOM 674 C CA . SER A 1 90 ? 3.316 7.563 12.225 1.00 57.22 90 SER A CA 1
ATOM 675 C C . SER A 1 90 ? 3.669 7.788 10.749 1.00 57.22 90 SER A C 1
ATOM 677 O O . SER A 1 90 ? 4.715 7.322 10.308 1.00 57.22 90 SER A O 1
ATOM 679 N N . ASN A 1 91 ? 2.794 8.449 9.984 1.00 51.88 91 ASN A N 1
ATOM 680 C CA . ASN A 1 91 ? 2.975 8.736 8.558 1.00 51.88 91 ASN A CA 1
ATOM 681 C C . ASN A 1 91 ? 3.102 10.246 8.256 1.00 51.88 91 ASN A C 1
ATOM 683 O O . ASN A 1 91 ? 3.054 10.623 7.084 1.00 51.88 91 ASN A O 1
ATOM 687 N N . LEU A 1 92 ? 3.238 11.090 9.289 1.00 49.06 92 LEU A N 1
ATOM 688 C CA . LEU A 1 92 ? 3.506 12.530 9.187 1.00 49.06 92 LEU A CA 1
ATOM 689 C C . LEU A 1 92 ? 4.964 12.821 9.568 1.00 49.06 92 LEU A C 1
ATOM 691 O O . LEU A 1 92 ? 5.580 13.666 8.885 1.00 49.06 92 LEU A O 1
#

pLDDT: mean 81.48, std 14.18, range [46.19, 97.31]

Secondary structure (DSSP, 8-state):
-HHHHHHHHHHTHHHHHHHHHHHHHHT-TT--TTTS-GGGGG-TTT-TTHHHHHHHHHHHHHHHHHHHHHHHHTT-HHHHHHHHHHHHHTT-